Protein AF-A0A836A8U7-F1 (afdb_monomer_lite)

Secondary structure (DSSP, 8-state):
-------------------------TTGGGSGGGS-TTSGGGSS-------SSPPP------SEEEEETTT--EEEESTTEEEEEEEETTEEEEEES---SEEEEEEEEEEETTEEEEEEEEEETTT--EEEEEEEEESSGGGGGGTT-EEEEGGGEEEEE-----------

pLDDT: mean 76.71, std 24.77, range [27.06, 98.25]

Foldseek 3Di:
DDDDDDDDDDDDDDDDDDDDDDDDDPVVVPPVPPDDPPPPVVVPPPPPPPPPDDDDWDDPDDFKFKAFPPPRRTWGGPVQWDDFPDADPVGTKTKGQGTTQKDWADWDWDQDPVGIFTKTFIAGNPRRHTFFIATCDDPDPVCCVRHRITIGHPVGIDMDTDDDDPDPPPDD

Organism: Ovis aries (NCBI:txid9940)

InterPro domains:
  IPR004910 Yippee/Mis18/Cereblon [PF03226] (65-158)
  IPR034751 Yippee domain [PS51792] (64-161)
  IPR039058 Yippee family [PTHR13848] (52-162)

Structure (mmCIF, N/CA/C/O backbone):
data_AF-A0A836A8U7-F1
#
_entry.id   AF-A0A836A8U7-F1
#
loop_
_atom_site.group_PDB
_atom_site.id
_atom_site.type_symbol
_atom_site.label_atom_id
_atom_site.label_alt_id
_atom_site.label_comp_id
_atom_site.label_asym_id
_atom_site.label_entity_id
_atom_site.label_seq_id
_atom_site.pdbx_PDB_ins_code
_atom_site.Cartn_x
_atom_site.Cartn_y
_atom_site.Cartn_z
_atom_site.occupancy
_atom_site.B_iso_or_equiv
_atom_site.auth_seq_id
_atom_site.auth_comp_id
_atom_site.auth_asym_id
_atom_site.auth_atom_id
_atom_site.pdbx_PDB_model_num
ATOM 1 N N . MET A 1 1 ? 56.156 9.928 44.935 1.00 41.66 1 MET A N 1
ATOM 2 C CA . MET A 1 1 ? 55.137 10.997 45.072 1.00 41.66 1 MET A CA 1
ATOM 3 C C . MET A 1 1 ? 53.901 10.357 45.705 1.00 41.66 1 MET A C 1
ATOM 5 O O . MET A 1 1 ? 53.266 9.554 45.048 1.00 41.66 1 MET A O 1
ATOM 9 N N . LYS A 1 2 ? 53.789 10.283 47.039 1.00 29.69 2 LYS A N 1
ATOM 10 C CA . LYS A 1 2 ? 53.086 11.225 47.940 1.00 29.69 2 LYS A CA 1
ATOM 11 C C . LYS A 1 2 ? 51.706 11.696 47.427 1.00 29.69 2 LYS A C 1
ATOM 13 O O . LYS A 1 2 ? 51.689 12.567 46.574 1.00 29.69 2 LYS A O 1
ATOM 18 N N . PHE A 1 3 ? 50.655 11.149 48.074 1.00 27.84 3 PHE A N 1
ATOM 19 C CA . PHE A 1 3 ? 49.410 11.781 48.584 1.00 27.84 3 PHE A CA 1
ATOM 20 C C . PHE A 1 3 ? 48.466 12.492 47.572 1.00 27.84 3 PHE A C 1
ATOM 22 O O . PHE A 1 3 ? 48.940 13.192 46.700 1.00 27.84 3 PHE A O 1
ATOM 29 N N . ASN A 1 4 ? 47.122 12.443 47.620 1.00 32.31 4 ASN A N 1
ATOM 30 C CA . ASN A 1 4 ? 46.156 12.241 48.713 1.00 32.31 4 ASN A CA 1
ATOM 31 C C . ASN A 1 4 ? 44.700 12.099 48.178 1.00 32.31 4 ASN A C 1
ATOM 33 O O . ASN A 1 4 ? 44.353 12.805 47.240 1.00 32.31 4 ASN A O 1
ATOM 37 N N . GLY A 1 5 ? 43.849 11.341 48.898 1.00 31.81 5 GLY A N 1
ATOM 38 C CA . GLY A 1 5 ? 42.397 11.588 49.105 1.00 31.81 5 GLY A CA 1
ATOM 39 C C . GLY A 1 5 ? 41.416 11.202 47.976 1.00 31.81 5 GLY A C 1
ATOM 40 O O . GLY A 1 5 ? 41.699 11.439 46.820 1.00 31.81 5 GLY A O 1
ATOM 41 N N . LEU A 1 6 ? 40.225 10.625 48.193 1.00 36.72 6 LEU A N 1
ATOM 42 C CA . LEU A 1 6 ? 39.363 10.555 49.377 1.00 36.72 6 LEU A CA 1
ATOM 43 C C . LEU A 1 6 ? 38.508 9.261 49.400 1.00 36.72 6 LEU A C 1
ATOM 45 O O . LEU A 1 6 ? 38.292 8.589 48.398 1.00 36.72 6 LEU A O 1
ATOM 49 N N . ARG A 1 7 ? 38.037 8.955 50.610 1.00 34.66 7 ARG A N 1
ATOM 50 C CA . ARG A 1 7 ? 37.272 7.797 51.109 1.00 34.66 7 ARG A CA 1
ATOM 51 C C . ARG A 1 7 ? 35.834 7.717 50.555 1.00 34.66 7 ARG A C 1
ATOM 53 O O . ARG A 1 7 ? 35.236 8.748 50.297 1.00 34.66 7 ARG A O 1
ATOM 60 N N . ARG A 1 8 ? 35.348 6.489 50.296 1.00 32.84 8 ARG A N 1
ATOM 61 C CA . ARG A 1 8 ? 34.247 5.722 50.958 1.00 32.84 8 ARG A CA 1
ATOM 62 C C . ARG A 1 8 ? 32.894 6.424 51.170 1.00 32.84 8 ARG A C 1
ATOM 64 O O . ARG A 1 8 ? 32.855 7.587 51.527 1.00 32.84 8 ARG A O 1
ATOM 71 N N . PHE A 1 9 ? 31.866 5.563 51.137 1.00 32.72 9 PHE A N 1
ATOM 72 C CA . PHE A 1 9 ? 30.513 5.595 51.733 1.00 32.72 9 PHE A CA 1
ATOM 73 C C . PHE A 1 9 ? 29.430 5.525 50.645 1.00 32.72 9 PHE A C 1
ATOM 75 O O . PHE A 1 9 ? 29.209 6.475 49.912 1.00 32.72 9 PHE A O 1
ATOM 82 N N . PHE A 1 10 ? 28.945 4.324 50.304 1.00 27.06 10 PHE A N 1
ATOM 83 C CA . PHE A 1 10 ? 27.778 3.666 50.923 1.00 27.06 10 PHE A CA 1
ATOM 84 C C . PHE A 1 10 ? 26.639 4.647 51.220 1.00 27.06 10 PHE A C 1
ATOM 86 O O . PHE A 1 10 ? 26.696 5.376 52.205 1.00 27.06 10 PHE A O 1
ATOM 93 N N . CYS A 1 11 ? 25.582 4.581 50.407 1.00 29.11 11 CYS A N 1
ATOM 94 C CA . CYS A 1 11 ? 24.241 4.937 50.842 1.00 29.11 11 CYS A CA 1
ATOM 95 C C . CYS A 1 11 ? 23.351 3.700 50.674 1.00 29.11 11 CYS A C 1
ATOM 97 O O . CYS A 1 11 ? 23.156 3.180 49.576 1.00 29.11 11 CYS A O 1
ATOM 99 N N . VAL A 1 12 ? 22.941 3.200 51.830 1.00 35.56 12 VAL A N 1
ATOM 100 C CA . VAL A 1 12 ? 21.991 2.124 52.104 1.00 35.56 12 VAL A CA 1
ATOM 101 C C . VAL A 1 12 ? 20.573 2.661 51.861 1.00 35.56 12 VAL A C 1
ATOM 103 O O . VAL A 1 12 ? 20.363 3.860 52.037 1.00 35.56 12 VAL A O 1
ATOM 106 N N . PRO A 1 13 ? 19.573 1.815 51.573 1.00 33.72 13 PRO A N 1
ATOM 107 C CA . PRO A 1 13 ? 18.213 2.096 52.008 1.00 33.72 13 PRO A CA 1
ATOM 108 C C . PRO A 1 13 ? 17.816 1.142 53.150 1.00 33.72 13 PRO A C 1
ATOM 110 O O . PRO A 1 13 ? 17.474 -0.016 52.924 1.00 33.72 13 PRO A O 1
ATOM 113 N N . GLU A 1 14 ? 17.897 1.640 54.387 1.00 37.44 14 GLU A N 1
ATOM 114 C CA . GLU A 1 14 ? 16.976 1.293 55.484 1.00 37.44 14 GLU A CA 1
ATOM 115 C C . GLU A 1 14 ? 15.767 2.233 55.303 1.00 37.44 14 GLU A C 1
ATOM 117 O O . GLU A 1 14 ? 15.952 3.372 54.883 1.00 37.44 14 GLU A O 1
ATOM 122 N N . THR A 1 15 ? 14.506 1.839 55.460 1.00 35.06 15 THR A N 1
ATOM 123 C CA . THR A 1 15 ? 13.843 1.322 56.669 1.00 35.06 15 THR A CA 1
ATOM 124 C C . THR A 1 15 ? 12.647 0.445 56.250 1.00 35.06 15 THR A C 1
ATOM 126 O O . THR A 1 15 ? 11.913 0.789 55.331 1.00 35.06 15 THR A O 1
ATOM 129 N N . PHE A 1 16 ? 12.504 -0.793 56.726 1.00 30.89 16 PHE A N 1
ATOM 130 C CA . PHE A 1 16 ? 11.787 -1.171 57.955 1.00 30.89 16 PHE A CA 1
ATOM 131 C C . PHE A 1 16 ? 10.391 -0.543 58.099 1.00 30.89 16 PHE A C 1
ATOM 133 O O . PHE A 1 16 ? 10.279 0.613 58.474 1.00 30.89 16 PHE A O 1
ATOM 140 N N . ASP A 1 17 ? 9.353 -1.364 57.916 1.00 28.06 17 ASP A N 1
ATOM 141 C CA . ASP A 1 17 ? 8.318 -1.504 58.939 1.00 28.06 17 ASP A CA 1
ATOM 142 C C . ASP A 1 17 ? 7.798 -2.946 58.979 1.00 28.06 17 ASP A C 1
ATOM 144 O O . ASP A 1 17 ? 7.366 -3.531 57.984 1.00 28.06 17 ASP A O 1
ATOM 148 N N . LYS A 1 18 ? 7.925 -3.544 60.166 1.00 38.25 18 LYS A N 1
ATOM 149 C CA . LYS A 1 18 ? 7.446 -4.877 60.529 1.00 38.25 18 LYS A CA 1
ATOM 150 C C . LYS A 1 18 ? 6.052 -4.737 61.130 1.00 38.25 18 LYS A C 1
ATOM 152 O O . LYS A 1 18 ? 5.931 -4.116 62.178 1.00 38.25 18 LYS A O 1
ATOM 157 N N . VAL A 1 19 ? 5.063 -5.460 60.611 1.00 34.28 19 VAL A N 1
ATOM 158 C CA . VAL A 1 19 ? 3.984 -6.013 61.447 1.00 34.28 19 VAL A CA 1
ATOM 159 C C . VAL A 1 19 ? 3.696 -7.428 60.957 1.00 34.28 19 VAL A C 1
ATOM 161 O O . VAL A 1 19 ? 3.488 -7.667 59.772 1.00 34.28 19 VAL A O 1
ATOM 164 N N . GLY A 1 20 ? 3.829 -8.382 61.874 1.00 36.50 20 GLY A N 1
ATOM 165 C CA . GLY A 1 20 ? 3.952 -9.798 61.569 1.00 36.50 20 GLY A CA 1
ATOM 166 C C . GLY A 1 20 ? 2.689 -10.466 61.046 1.00 36.50 20 GLY A C 1
ATOM 167 O O . GLY A 1 20 ? 1.573 -10.032 61.303 1.00 36.50 20 GLY A O 1
ATOM 168 N N . PHE A 1 21 ? 2.893 -11.620 60.417 1.00 35.03 21 PHE A N 1
ATOM 169 C CA . PHE A 1 21 ? 1.879 -12.657 60.375 1.00 35.03 21 PHE A CA 1
ATOM 170 C C . PHE A 1 21 ? 2.473 -13.978 60.838 1.00 35.03 21 PHE A C 1
ATOM 172 O O . PHE A 1 21 ? 3.547 -14.412 60.426 1.00 35.03 21 PHE A O 1
ATOM 179 N N . ARG A 1 22 ? 1.748 -14.548 61.795 1.00 38.03 22 ARG A N 1
ATOM 180 C CA . ARG A 1 22 ? 1.975 -15.836 62.427 1.00 38.03 22 ARG A CA 1
ATOM 181 C C . ARG A 1 22 ? 1.806 -16.959 61.400 1.00 38.03 22 ARG A C 1
ATOM 183 O O . ARG A 1 22 ? 1.090 -16.811 60.416 1.00 38.03 22 ARG A O 1
ATOM 190 N N . ALA A 1 23 ? 2.479 -18.064 61.701 1.00 46.81 23 ALA A N 1
ATOM 191 C CA . ALA A 1 23 ? 2.437 -19.370 61.058 1.00 46.81 23 ALA A CA 1
ATOM 192 C C . ALA A 1 23 ? 1.167 -19.683 60.243 1.00 46.81 23 ALA A C 1
ATOM 194 O O . ALA A 1 23 ? 0.063 -19.701 60.785 1.00 46.81 23 ALA A O 1
ATOM 195 N N . PHE A 1 24 ? 1.360 -20.056 58.976 1.00 40.69 24 PHE A N 1
ATOM 196 C CA . PHE A 1 24 ? 0.403 -20.853 58.213 1.00 40.69 24 PHE A CA 1
ATOM 197 C C . PHE A 1 24 ? 1.059 -22.177 57.805 1.00 40.69 24 PHE A C 1
ATOM 199 O O . PHE A 1 24 ? 2.242 -22.245 57.484 1.00 40.69 24 PHE A O 1
ATOM 206 N N . SER A 1 25 ? 0.269 -23.240 57.920 1.00 48.19 25 SER A N 1
ATOM 207 C CA . SER A 1 25 ? 0.624 -24.660 57.856 1.00 48.19 25 SER A CA 1
ATOM 208 C C . SER A 1 25 ? 1.450 -25.102 56.629 1.00 48.19 25 SER A C 1
ATOM 210 O O . SER A 1 25 ? 1.264 -24.547 55.544 1.00 48.19 25 SER A O 1
ATOM 212 N N . PRO A 1 26 ? 2.220 -26.208 56.725 1.00 48.19 26 PRO A N 1
ATOM 213 C CA . PRO A 1 26 ? 2.976 -26.795 55.606 1.00 48.19 26 PRO A CA 1
ATOM 214 C C . PRO A 1 26 ? 2.105 -27.390 54.477 1.00 48.19 26 PRO A C 1
ATOM 216 O O . PRO A 1 26 ? 2.632 -27.936 53.512 1.00 48.19 26 PRO A O 1
ATOM 219 N N . MET A 1 27 ? 0.776 -27.274 54.557 1.00 48.88 27 MET A N 1
ATOM 220 C CA . MET A 1 27 ? -0.157 -27.746 53.529 1.00 48.88 27 MET A CA 1
ATOM 221 C C . MET A 1 27 ? -0.376 -26.724 52.397 1.00 48.88 27 MET A C 1
ATOM 223 O O . MET A 1 27 ? -0.823 -27.099 51.317 1.00 48.88 27 MET A O 1
ATOM 227 N N . PHE A 1 28 ? -0.006 -25.453 52.596 1.00 43.16 28 PHE A N 1
ATOM 228 C CA . PHE A 1 28 ? -0.186 -24.396 51.589 1.00 43.16 28 PHE A CA 1
ATOM 229 C C . PHE A 1 28 ? 0.996 -24.267 50.609 1.00 43.16 28 PHE A C 1
ATOM 231 O O . PHE A 1 28 ? 0.871 -23.648 49.557 1.00 43.16 28 PHE A O 1
ATOM 238 N N . GLN A 1 29 ? 2.128 -24.923 50.896 1.00 44.41 29 GLN A N 1
ATOM 239 C CA . GLN A 1 29 ? 3.316 -24.905 50.033 1.00 44.41 29 GLN A CA 1
ATOM 240 C C . GLN A 1 29 ? 3.197 -25.834 48.809 1.00 44.41 29 GLN A C 1
ATOM 242 O O . GLN A 1 29 ? 4.048 -25.794 47.931 1.00 44.41 29 GLN A O 1
ATOM 247 N N . ARG A 1 30 ? 2.152 -26.672 48.728 1.00 46.00 30 ARG A N 1
ATOM 248 C CA . ARG A 1 30 ? 1.951 -27.633 47.625 1.00 46.00 30 ARG A CA 1
ATOM 249 C C . ARG A 1 30 ? 0.929 -27.208 46.571 1.00 46.00 30 ARG A C 1
ATOM 251 O O . ARG A 1 30 ? 0.725 -27.943 45.613 1.00 46.00 30 ARG A O 1
ATOM 258 N N . PHE A 1 31 ? 0.310 -26.036 46.715 1.00 39.94 31 PHE A N 1
ATOM 259 C CA . PHE A 1 31 ? -0.650 -25.528 45.725 1.00 39.94 31 PHE A CA 1
ATOM 260 C C . PHE A 1 31 ? -0.086 -24.402 44.840 1.00 39.94 31 PHE A C 1
ATOM 262 O O . PHE A 1 31 ? -0.712 -24.017 43.857 1.00 39.94 31 PHE A O 1
ATOM 269 N N . CYS A 1 32 ? 1.122 -23.910 45.138 1.00 41.31 32 CYS A N 1
ATOM 270 C CA . CYS A 1 32 ? 1.792 -22.871 44.349 1.00 41.31 32 CYS A CA 1
ATOM 271 C C . CYS A 1 32 ? 2.607 -23.398 43.151 1.00 41.31 32 CYS A C 1
ATOM 273 O O . CYS A 1 32 ? 3.089 -22.589 42.365 1.00 41.31 32 CYS A O 1
ATOM 275 N N . ASP A 1 33 ? 2.694 -24.716 42.943 1.00 47.94 33 ASP A N 1
ATOM 276 C CA . ASP A 1 33 ? 3.449 -25.319 41.827 1.00 47.94 33 ASP A CA 1
ATOM 277 C C . ASP A 1 33 ? 2.598 -25.609 40.573 1.00 47.94 33 ASP A C 1
ATOM 279 O O . ASP A 1 33 ? 3.007 -26.371 39.698 1.00 47.94 33 ASP A O 1
ATOM 283 N N . LEU A 1 34 ? 1.408 -25.008 40.445 1.00 52.28 34 LEU A N 1
ATOM 284 C CA . LEU A 1 34 ? 0.499 -25.277 39.318 1.00 52.28 34 LEU A CA 1
ATOM 285 C C . LEU A 1 34 ? -0.040 -24.047 38.584 1.00 52.28 34 LEU A C 1
ATOM 287 O O . LEU A 1 34 ? -0.910 -24.191 37.730 1.00 52.28 34 LEU A O 1
ATOM 291 N N . LEU A 1 35 ? 0.502 -22.851 38.822 1.00 52.38 35 LEU A N 1
ATOM 292 C CA . LEU A 1 35 ? 0.219 -21.687 37.978 1.00 52.38 35 LEU A CA 1
ATOM 293 C C . LEU A 1 35 ? 1.520 -20.968 37.620 1.00 52.38 35 LEU A C 1
ATOM 295 O O . LEU A 1 35 ? 2.037 -20.122 38.342 1.00 52.38 35 LEU A O 1
ATOM 299 N N . ASN A 1 36 ? 2.040 -21.353 36.458 1.00 51.16 36 ASN A N 1
ATOM 300 C CA .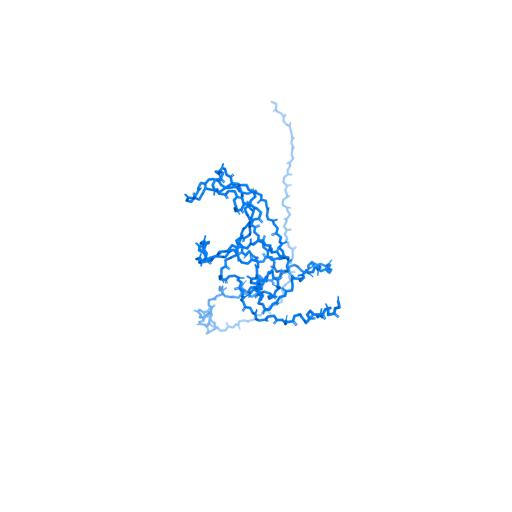 ASN A 1 36 ? 3.191 -20.774 35.784 1.00 51.16 36 ASN A CA 1
ATOM 301 C C . ASN A 1 36 ? 3.017 -19.245 35.640 1.00 51.16 36 ASN A C 1
ATOM 303 O O . ASN A 1 36 ? 2.264 -18.760 34.795 1.00 51.16 36 ASN A O 1
ATOM 307 N N . GLN A 1 37 ? 3.737 -18.488 36.468 1.00 54.12 37 GLN A N 1
ATOM 308 C CA . GLN A 1 37 ? 3.782 -17.019 36.569 1.00 54.12 37 GLN A CA 1
ATOM 309 C C . GLN A 1 37 ? 4.310 -16.285 35.312 1.00 54.12 37 GLN A C 1
ATOM 311 O O . GLN A 1 37 ? 4.754 -15.143 35.396 1.00 54.12 37 GLN A O 1
ATOM 316 N N . LYS A 1 38 ? 4.265 -16.893 34.120 1.00 50.72 38 LYS A N 1
ATOM 317 C CA . LYS A 1 38 ? 4.759 -16.282 32.871 1.00 50.72 38 LYS A CA 1
ATOM 318 C C . LYS A 1 38 ? 3.681 -15.681 31.971 1.00 50.72 38 LYS A C 1
ATOM 320 O O . LYS A 1 38 ? 4.026 -15.049 30.978 1.00 50.72 38 LYS A O 1
ATOM 325 N N . THR A 1 39 ? 2.401 -15.804 32.312 1.00 54.50 39 THR A N 1
ATOM 326 C CA . THR A 1 39 ? 1.320 -15.286 31.447 1.00 54.50 39 THR A CA 1
ATOM 327 C C . THR A 1 39 ? 0.722 -13.968 31.936 1.00 54.50 39 THR A C 1
ATOM 329 O O . THR A 1 39 ? 0.059 -13.279 31.167 1.00 54.50 39 THR A O 1
ATOM 332 N N . PHE A 1 40 ? 0.997 -13.552 33.175 1.00 40.81 40 PHE A N 1
ATOM 333 C CA . PHE A 1 40 ? 0.422 -12.316 33.718 1.00 40.81 40 PHE A CA 1
ATOM 334 C C . PHE A 1 40 ? 1.163 -11.039 33.283 1.00 40.81 40 PHE A C 1
ATOM 336 O O . PHE A 1 40 ? 0.571 -9.963 33.275 1.00 40.81 40 PHE A O 1
ATOM 343 N N . LEU A 1 41 ? 2.418 -11.143 32.823 1.00 45.50 41 LEU A N 1
ATOM 344 C CA . LEU A 1 41 ? 3.156 -9.990 32.284 1.00 45.50 41 LEU A CA 1
ATOM 345 C C . LEU A 1 41 ? 2.759 -9.598 30.849 1.00 45.50 41 LEU A C 1
ATOM 347 O O . LEU A 1 41 ? 3.116 -8.511 30.404 1.00 45.50 41 LEU A O 1
ATOM 351 N N . ASN A 1 42 ? 1.985 -10.424 30.137 1.00 43.88 42 ASN A N 1
ATOM 352 C CA . ASN A 1 42 ? 1.489 -10.079 28.798 1.00 43.88 42 ASN A CA 1
ATOM 353 C C . ASN A 1 42 ? 0.209 -9.225 28.818 1.00 43.88 42 ASN A C 1
ATOM 355 O O . ASN A 1 42 ? -0.212 -8.741 27.772 1.00 43.88 42 ASN A O 1
ATOM 359 N N . ILE A 1 43 ? -0.398 -9.009 29.990 1.00 47.88 43 ILE A N 1
ATOM 360 C CA . ILE A 1 43 ? -1.631 -8.216 30.129 1.00 47.88 43 ILE A CA 1
ATOM 361 C C . ILE A 1 43 ? -1.321 -6.714 30.311 1.00 47.88 43 ILE A C 1
ATOM 363 O O . ILE A 1 43 ? -2.174 -5.874 30.043 1.00 47.88 43 ILE A O 1
ATOM 367 N N . VAL A 1 44 ? -0.089 -6.345 30.688 1.00 47.06 44 VAL A N 1
ATOM 368 C CA . VAL A 1 44 ? 0.261 -4.958 31.072 1.00 47.06 44 VAL A CA 1
ATOM 369 C C . VAL A 1 44 ? 1.003 -4.174 29.969 1.00 47.06 44 VAL A C 1
ATOM 371 O O . VAL A 1 44 ? 1.042 -2.948 30.006 1.00 47.06 44 VAL A O 1
ATOM 374 N N . PHE A 1 45 ? 1.535 -4.825 28.927 1.00 40.22 45 PHE A N 1
ATOM 375 C CA . PHE A 1 45 ? 2.409 -4.178 27.929 1.00 40.22 45 PHE A CA 1
ATOM 376 C C . PHE A 1 45 ? 1.738 -3.870 26.575 1.00 40.22 45 PHE A C 1
ATOM 378 O O . PHE A 1 45 ? 2.273 -4.150 25.506 1.00 40.22 45 PHE A O 1
ATOM 385 N N . ARG A 1 46 ? 0.558 -3.242 26.595 1.00 50.53 46 ARG A N 1
ATOM 386 C CA . ARG A 1 46 ? 0.044 -2.456 25.452 1.00 50.53 46 ARG A CA 1
ATOM 387 C C . ARG A 1 46 ? -0.595 -1.154 25.934 1.00 50.53 46 ARG A C 1
ATOM 389 O O . ARG A 1 46 ? -1.683 -0.778 25.511 1.00 50.53 46 ARG A O 1
ATOM 396 N N . ALA A 1 47 ? 0.102 -0.429 26.803 1.00 45.84 47 ALA A N 1
ATOM 397 C CA . ALA A 1 47 ? -0.167 0.992 26.984 1.00 45.84 47 ALA A CA 1
ATOM 398 C C . ALA A 1 47 ? 0.310 1.724 25.719 1.00 45.84 47 ALA A C 1
ATOM 400 O O . ALA A 1 47 ? 1.435 2.213 25.638 1.00 45.84 47 ALA A O 1
ATOM 401 N N . SER A 1 48 ? -0.532 1.718 24.684 1.00 57.16 48 SER A N 1
ATOM 402 C CA . SER A 1 48 ? -0.367 2.585 23.524 1.00 57.16 48 SER A CA 1
ATOM 403 C C . SER A 1 48 ? -0.363 4.014 24.052 1.00 57.16 48 SER A C 1
ATOM 405 O O . SER A 1 48 ? -1.380 4.475 24.567 1.00 57.16 48 SER A O 1
ATOM 407 N N . ALA A 1 49 ? 0.791 4.680 23.995 1.00 55.62 49 ALA A N 1
ATOM 408 C CA . ALA A 1 49 ? 0.929 6.073 24.384 1.00 55.62 49 ALA A CA 1
ATOM 409 C C . ALA A 1 49 ? -0.150 6.888 23.659 1.00 55.62 49 ALA A C 1
ATOM 411 O O . ALA A 1 49 ? -0.116 7.030 22.434 1.00 55.62 49 ALA A O 1
ATOM 412 N N . ILE A 1 50 ? -1.144 7.364 24.410 1.00 56.50 50 ILE A N 1
ATOM 413 C CA . ILE A 1 50 ? -2.206 8.214 23.885 1.00 56.50 50 ILE A CA 1
ATOM 414 C C . ILE A 1 50 ? -1.520 9.524 23.502 1.00 56.50 50 ILE A C 1
ATOM 416 O O . ILE A 1 50 ? -1.189 10.338 24.362 1.00 56.50 50 ILE A O 1
ATOM 420 N N . LYS A 1 51 ? -1.227 9.707 22.208 1.00 58.19 51 LYS A N 1
ATOM 421 C CA . LYS A 1 51 ? -0.767 10.996 21.689 1.00 58.19 51 LYS A CA 1
ATOM 422 C C . LYS A 1 51 ? -1.888 11.998 21.961 1.00 58.19 51 LYS A C 1
ATOM 424 O O . LYS A 1 51 ? -2.950 11.914 21.354 1.00 58.19 51 LYS A O 1
ATOM 429 N N . MET A 1 52 ? -1.659 12.916 22.895 1.00 56.84 52 MET A N 1
ATOM 430 C CA . MET A 1 52 ? -2.584 14.002 23.219 1.00 56.84 52 MET A CA 1
ATOM 431 C C . MET A 1 52 ? -2.627 14.992 22.044 1.00 56.84 52 MET A C 1
ATOM 433 O O . MET A 1 52 ? -1.872 15.958 21.999 1.00 56.84 52 MET A O 1
ATOM 437 N N . GLY A 1 53 ? -3.475 14.699 21.055 1.00 68.44 53 GLY A N 1
ATOM 438 C CA . GLY A 1 53 ? -3.700 15.501 19.852 1.00 68.44 53 GLY A CA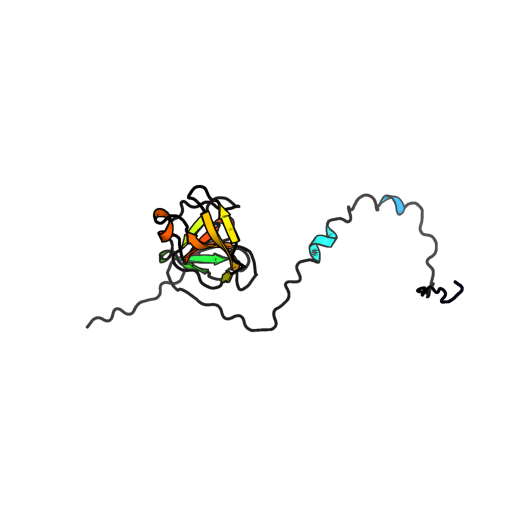 1
ATOM 439 C C . GLY A 1 53 ? -4.729 14.840 18.929 1.00 68.44 53 GLY A C 1
ATOM 440 O O . GLY A 1 53 ? -4.844 13.616 18.893 1.00 68.44 53 GLY A O 1
ATOM 441 N N . ARG A 1 54 ? -5.507 15.634 18.184 1.00 76.94 54 ARG A N 1
ATOM 442 C CA . ARG A 1 54 ? -6.447 15.095 17.186 1.00 76.94 54 ARG A CA 1
ATOM 443 C C . ARG A 1 54 ? -5.659 14.615 15.964 1.00 76.94 54 ARG A C 1
ATOM 445 O O . ARG A 1 54 ? -4.920 15.392 15.364 1.00 76.94 54 ARG A O 1
ATOM 452 N N . ILE A 1 55 ? -5.809 13.343 15.601 1.00 81.81 55 ILE A N 1
ATOM 453 C CA . ILE A 1 55 ? -5.219 12.786 14.379 1.00 81.81 55 ILE A CA 1
ATOM 454 C C . ILE A 1 55 ? -6.167 13.095 13.220 1.00 81.81 55 ILE A C 1
ATOM 456 O O . ILE A 1 55 ? -7.303 12.634 13.212 1.00 81.81 55 ILE A O 1
ATOM 460 N N . PHE A 1 56 ? -5.694 13.857 12.235 1.00 86.62 56 PHE A N 1
ATOM 461 C CA . PHE A 1 56 ? -6.412 14.052 10.976 1.00 86.62 56 PHE A CA 1
ATOM 462 C C . PHE A 1 56 ? -6.179 12.844 10.064 1.00 86.62 56 PHE A C 1
ATOM 464 O O . PHE A 1 56 ? -5.021 12.497 9.785 1.00 86.62 56 PHE A O 1
ATOM 471 N N . LEU A 1 57 ? -7.271 12.200 9.653 1.00 89.25 57 LEU A N 1
ATOM 472 C CA . LEU A 1 57 ? -7.287 11.065 8.736 1.00 89.25 57 LEU A CA 1
ATOM 473 C C . LEU A 1 57 ? -7.973 11.479 7.433 1.00 89.25 57 LEU A C 1
ATOM 475 O O . LEU A 1 57 ? -9.046 12.077 7.469 1.00 89.25 57 LEU A O 1
ATOM 479 N N . ASP A 1 58 ? -7.352 11.139 6.310 1.00 89.38 58 ASP A N 1
ATOM 480 C CA . ASP A 1 58 ? -7.881 11.404 4.974 1.00 89.38 58 ASP A CA 1
ATOM 481 C C . ASP A 1 58 ? -8.739 10.230 4.493 1.00 89.38 58 ASP A C 1
ATOM 483 O O . ASP A 1 58 ? -8.471 9.069 4.818 1.00 89.38 58 ASP A O 1
ATOM 487 N N . HIS A 1 59 ? -9.736 10.515 3.658 1.00 87.44 59 HIS A N 1
ATOM 488 C CA . HIS A 1 59 ? -10.548 9.500 2.992 1.00 87.44 59 HIS A CA 1
ATOM 489 C C . HIS A 1 59 ? -10.417 9.632 1.476 1.00 87.44 59 HIS A C 1
ATOM 491 O O . HIS A 1 59 ? -10.591 10.711 0.924 1.00 87.44 59 HIS A O 1
ATOM 497 N N . ILE A 1 60 ? -10.093 8.520 0.808 1.00 86.75 60 ILE A N 1
ATOM 498 C CA . ILE A 1 60 ? -9.855 8.482 -0.644 1.00 86.75 60 ILE A CA 1
ATOM 499 C C . ILE A 1 60 ? -11.139 8.253 -1.463 1.00 86.75 60 ILE A C 1
ATOM 501 O O . ILE A 1 60 ? -11.103 8.354 -2.684 1.00 86.75 60 ILE A O 1
ATOM 505 N N . GLY A 1 61 ? -12.252 7.932 -0.795 1.00 85.06 61 GLY A N 1
ATOM 506 C CA . GLY A 1 61 ? -13.517 7.572 -1.438 1.00 85.06 61 GLY A CA 1
ATOM 507 C C . GLY A 1 61 ? -13.472 6.242 -2.207 1.00 85.06 61 GLY A C 1
ATOM 508 O O . GLY A 1 61 ? -12.434 5.580 -2.320 1.00 85.06 61 GLY A O 1
ATOM 509 N N . GLY A 1 62 ? -14.626 5.839 -2.740 1.00 85.44 62 GLY A N 1
ATOM 510 C CA . GLY A 1 62 ? -14.772 4.673 -3.616 1.00 85.44 62 GLY A CA 1
ATOM 511 C C . GLY A 1 62 ? -15.560 3.501 -3.023 1.00 85.44 62 GLY A C 1
ATOM 512 O O . GLY A 1 62 ? -15.782 3.396 -1.820 1.00 85.44 62 GLY A O 1
ATOM 513 N N . THR A 1 63 ? -15.952 2.587 -3.910 1.00 83.31 63 THR A N 1
ATOM 514 C CA . THR A 1 63 ? -16.888 1.480 -3.631 1.00 83.31 63 THR A CA 1
ATOM 515 C C . THR A 1 63 ? -16.255 0.270 -2.953 1.00 83.31 63 THR A C 1
ATOM 517 O O . THR A 1 63 ? -16.954 -0.563 -2.386 1.00 83.31 63 THR A O 1
ATOM 520 N N . ARG A 1 64 ? -14.928 0.136 -3.004 1.00 91.69 64 ARG A N 1
ATOM 521 C CA . ARG A 1 64 ? -14.181 -0.937 -2.334 1.00 91.69 64 ARG A CA 1
ATOM 522 C C . ARG A 1 64 ? -12.927 -0.365 -1.713 1.00 91.69 64 ARG A C 1
ATOM 524 O O . ARG A 1 64 ? -12.089 0.192 -2.424 1.00 91.69 64 ARG A O 1
ATOM 531 N N . LEU A 1 65 ? -12.815 -0.508 -0.401 1.00 94.62 65 LEU A N 1
ATOM 532 C CA . LEU A 1 65 ? -11.788 0.116 0.418 1.00 94.62 65 LEU A CA 1
ATOM 533 C C . LEU A 1 65 ? -10.873 -0.936 1.035 1.00 94.62 65 LEU A C 1
ATOM 535 O O . LEU A 1 65 ? -11.292 -2.043 1.362 1.00 94.62 65 LEU A O 1
ATOM 539 N N . PHE A 1 66 ? -9.617 -0.552 1.223 1.00 96.38 66 PHE A N 1
ATOM 540 C CA . PHE A 1 66 ? -8.648 -1.283 2.020 1.00 96.38 66 PHE A CA 1
ATOM 541 C C . PHE A 1 66 ? -8.411 -0.533 3.326 1.00 96.38 66 PHE A C 1
ATOM 543 O O . PHE A 1 66 ? -8.059 0.651 3.316 1.00 96.38 66 PHE A O 1
ATOM 550 N N . SER A 1 67 ? -8.576 -1.226 4.447 1.00 96.50 67 SER A N 1
ATOM 551 C CA . SER A 1 67 ? -8.396 -0.692 5.794 1.00 96.50 67 SER A CA 1
ATOM 552 C C . SER A 1 67 ? -7.311 -1.443 6.565 1.00 96.50 67 SER A C 1
ATOM 554 O O . SER A 1 67 ? -6.948 -2.575 6.241 1.00 96.50 67 SER A O 1
ATOM 556 N N . CYS A 1 68 ? -6.749 -0.805 7.589 1.00 97.12 68 CYS A N 1
ATOM 557 C CA . CYS A 1 68 ? -5.789 -1.437 8.490 1.00 97.12 68 CYS A CA 1
ATOM 558 C C . CYS A 1 68 ? -6.466 -2.550 9.301 1.00 97.12 68 CYS A C 1
ATOM 560 O O . CYS A 1 68 ? -7.433 -2.289 10.007 1.00 97.12 68 CYS A O 1
ATOM 562 N N . ALA A 1 69 ? -5.912 -3.764 9.308 1.00 96.31 69 ALA A N 1
ATOM 563 C CA . ALA A 1 69 ? -6.522 -4.893 10.019 1.00 96.31 69 ALA A CA 1
ATOM 564 C C . ALA A 1 69 ? -6.556 -4.749 11.557 1.00 96.31 69 ALA A C 1
ATOM 566 O O . ALA A 1 69 ? -7.281 -5.490 12.218 1.00 96.31 69 ALA A O 1
ATOM 567 N N . ASN A 1 70 ? -5.764 -3.834 12.132 1.00 95.50 70 ASN A N 1
ATOM 568 C CA . ASN A 1 70 ? -5.650 -3.645 13.583 1.00 95.50 70 ASN A CA 1
ATOM 569 C C . ASN A 1 70 ? -6.546 -2.524 14.140 1.00 95.50 70 ASN A C 1
ATOM 571 O O . ASN A 1 70 ? -6.905 -2.573 15.311 1.00 95.50 70 ASN A O 1
ATOM 575 N N . CYS A 1 71 ? -6.867 -1.498 13.348 1.00 94.31 71 CYS A N 1
ATOM 576 C CA . CYS A 1 71 ? -7.657 -0.346 13.813 1.00 94.31 71 CYS A CA 1
ATOM 577 C C . CYS A 1 71 ? -8.695 0.152 12.801 1.00 94.31 71 CYS A C 1
ATOM 579 O O . CYS A 1 71 ? -9.218 1.250 12.970 1.00 94.31 71 CYS A O 1
ATOM 581 N N . ASP A 1 72 ? -8.905 -0.598 11.717 1.00 94.06 72 ASP A N 1
ATOM 582 C CA . ASP A 1 72 ? -9.891 -0.363 10.655 1.00 94.06 72 ASP A CA 1
ATOM 583 C C . ASP A 1 72 ? -9.814 1.026 9.984 1.00 94.06 72 ASP A C 1
ATOM 585 O O . ASP A 1 72 ? -10.712 1.448 9.262 1.00 94.06 72 ASP A O 1
ATOM 589 N N . THR A 1 73 ? -8.693 1.738 10.148 1.00 94.62 73 THR A N 1
ATOM 590 C CA . THR A 1 73 ? -8.430 3.007 9.459 1.00 94.62 73 THR A CA 1
ATOM 591 C C . THR A 1 73 ? -8.336 2.772 7.956 1.00 94.62 73 THR A C 1
ATOM 593 O O . THR A 1 73 ? -7.549 1.931 7.524 1.00 94.62 73 THR A O 1
ATOM 596 N N . ILE A 1 74 ? -9.104 3.526 7.166 1.00 94.94 74 ILE A N 1
ATOM 597 C CA . ILE A 1 74 ? -9.082 3.453 5.700 1.00 94.94 74 ILE A CA 1
ATOM 598 C C . ILE A 1 74 ? -7.721 3.917 5.174 1.00 94.94 74 ILE A C 1
ATOM 600 O O . ILE A 1 74 ? -7.201 4.946 5.600 1.00 94.94 74 ILE A O 1
ATOM 604 N N . LEU A 1 75 ? -7.144 3.151 4.252 1.00 96.31 75 LEU A N 1
ATOM 605 C CA . LEU A 1 75 ? -5.815 3.387 3.689 1.00 96.31 75 LEU A CA 1
ATOM 606 C C . LEU A 1 75 ? -5.883 3.701 2.198 1.00 96.31 75 LEU A C 1
ATOM 608 O O . LEU A 1 75 ? -5.211 4.606 1.721 1.00 96.31 75 LEU A O 1
ATOM 612 N N . THR A 1 76 ? -6.660 2.940 1.435 1.00 96.56 76 THR A N 1
ATOM 613 C CA . THR A 1 76 ? -6.763 3.116 -0.018 1.00 96.56 76 THR A CA 1
ATOM 614 C C . THR A 1 76 ? -8.043 2.463 -0.538 1.00 96.56 76 THR A C 1
ATOM 616 O O . THR A 1 76 ? -8.840 1.949 0.248 1.00 96.56 76 THR A O 1
ATOM 619 N N . ASN A 1 77 ? -8.260 2.489 -1.847 1.00 95.06 77 ASN A N 1
ATOM 620 C CA . ASN A 1 77 ? -9.391 1.868 -2.517 1.00 95.06 77 ASN A CA 1
ATOM 621 C C . ASN A 1 77 ? -8.925 0.891 -3.610 1.00 95.06 77 ASN A C 1
ATOM 623 O O . ASN A 1 77 ? -7.736 0.738 -3.899 1.00 95.06 77 ASN A O 1
ATOM 627 N N . ARG A 1 78 ? -9.880 0.179 -4.210 1.00 94.06 78 ARG A N 1
ATOM 628 C CA . ARG A 1 78 ? -9.601 -0.819 -5.247 1.00 94.06 78 ARG A CA 1
ATOM 629 C C . ARG A 1 78 ? -9.130 -0.216 -6.568 1.00 94.06 78 ARG A C 1
ATOM 631 O O . ARG A 1 78 ? -8.393 -0.895 -7.274 1.00 94.06 78 ARG A O 1
ATOM 638 N N . SER A 1 79 ? -9.512 1.019 -6.899 1.00 93.75 79 SER A N 1
ATOM 639 C CA . 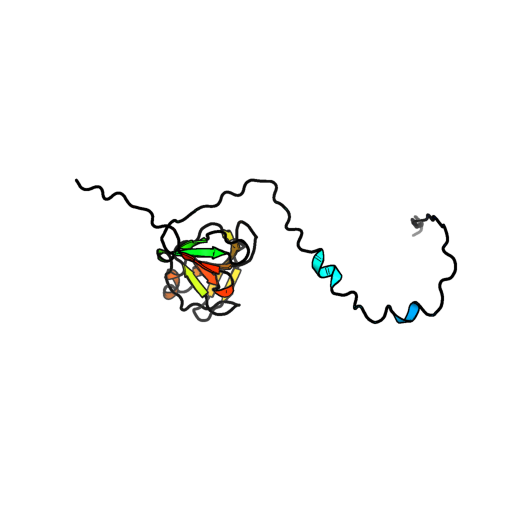SER A 1 79 ? -9.071 1.679 -8.138 1.00 93.75 79 SER A CA 1
ATOM 640 C C . SER A 1 79 ? -7.578 2.001 -8.136 1.00 93.75 79 SER A C 1
ATOM 642 O O . SER A 1 79 ? -6.955 2.025 -9.190 1.00 93.75 79 SER A O 1
ATOM 644 N N . GLU A 1 80 ? -6.988 2.198 -6.958 1.00 96.06 80 GLU A N 1
ATOM 645 C CA . GLU A 1 80 ? -5.555 2.460 -6.803 1.00 96.06 80 GLU A CA 1
ATOM 646 C C . GLU A 1 80 ? -4.700 1.180 -6.854 1.00 96.06 80 GLU A C 1
ATOM 648 O O . GLU A 1 80 ? -3.471 1.257 -6.806 1.00 96.06 80 GLU A O 1
ATOM 653 N N . LEU A 1 81 ? -5.311 -0.008 -6.935 1.00 96.56 81 LEU A N 1
ATOM 654 C CA . LEU A 1 81 ? -4.596 -1.283 -6.991 1.00 96.56 81 LEU A CA 1
ATOM 655 C C . LEU A 1 81 ? -3.951 -1.490 -8.369 1.00 96.56 81 LEU A C 1
ATOM 657 O O . LEU A 1 81 ? -4.640 -1.670 -9.369 1.00 96.56 81 LEU A O 1
ATOM 661 N N . ILE A 1 82 ? -2.621 -1.573 -8.402 1.00 96.69 82 ILE A N 1
ATOM 662 C CA . ILE A 1 82 ? -1.846 -1.821 -9.624 1.00 96.69 82 ILE A CA 1
ATOM 663 C C . ILE A 1 82 ? -1.659 -3.324 -9.857 1.00 96.69 82 ILE A C 1
ATOM 665 O O . ILE A 1 82 ? -1.852 -3.824 -10.962 1.00 96.69 82 ILE A O 1
ATOM 669 N N . SER A 1 83 ? -1.222 -4.067 -8.835 1.00 96.06 83 SER A N 1
ATOM 670 C CA . SER A 1 83 ? -0.889 -5.489 -8.996 1.00 96.06 83 SER A CA 1
ATOM 671 C C . SER A 1 83 ? -0.942 -6.260 -7.684 1.00 96.06 83 SER A C 1
ATOM 673 O O . SER A 1 83 ? -0.546 -5.768 -6.631 1.00 96.06 83 SER A O 1
ATOM 675 N N . THR A 1 84 ? -1.374 -7.518 -7.764 1.00 96.06 84 THR A N 1
ATOM 676 C CA . THR A 1 84 ? -1.467 -8.451 -6.630 1.00 96.06 84 THR A CA 1
ATOM 677 C C . THR A 1 84 ? -0.381 -9.524 -6.631 1.00 96.06 84 T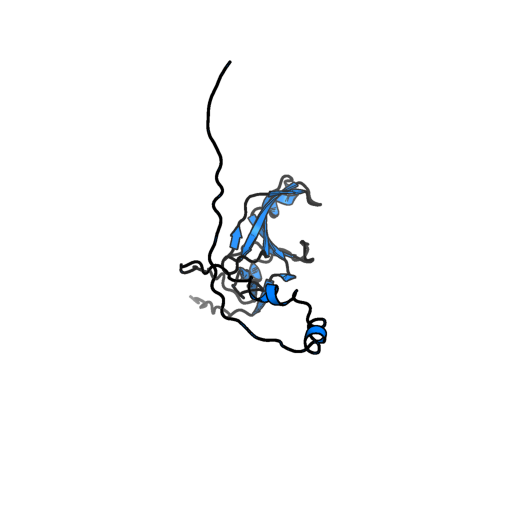HR A C 1
ATOM 679 O O . THR A 1 84 ? -0.463 -10.491 -5.874 1.00 96.06 84 THR A O 1
ATOM 682 N N . ARG A 1 85 ? 0.599 -9.414 -7.535 1.00 94.12 85 ARG A N 1
ATOM 683 C CA . ARG A 1 85 ? 1.642 -10.433 -7.750 1.00 94.12 85 ARG A CA 1
ATOM 684 C C . ARG A 1 85 ? 2.887 -10.216 -6.887 1.00 94.12 85 ARG A C 1
ATOM 686 O O . ARG A 1 85 ? 3.908 -10.850 -7.124 1.00 94.12 85 ARG A O 1
ATOM 693 N N . PHE A 1 86 ? 2.815 -9.313 -5.917 1.00 95.12 86 PHE A N 1
ATOM 694 C CA . PHE A 1 86 ? 3.931 -8.999 -5.039 1.00 95.12 86 PHE A CA 1
ATOM 695 C C . PHE A 1 86 ? 3.932 -9.899 -3.804 1.00 95.12 86 PHE A C 1
ATOM 697 O O . PHE A 1 86 ? 2.905 -10.455 -3.404 1.00 95.12 86 PHE A O 1
ATOM 704 N N . THR A 1 87 ? 5.105 -10.036 -3.195 1.00 94.94 87 THR A N 1
ATOM 705 C CA . THR A 1 87 ? 5.315 -10.827 -1.981 1.00 94.94 87 THR A CA 1
ATOM 706 C C . THR A 1 87 ? 6.071 -10.008 -0.943 1.00 94.94 87 THR A C 1
ATOM 708 O O . THR A 1 87 ? 7.053 -9.348 -1.278 1.00 94.94 87 THR A O 1
ATOM 711 N N . GLY A 1 88 ? 5.611 -10.059 0.303 1.00 91.88 88 GLY A N 1
ATOM 712 C CA . GLY A 1 88 ? 6.258 -9.478 1.477 1.00 91.88 88 GLY A CA 1
ATOM 713 C C . GLY A 1 88 ? 6.590 -10.522 2.530 1.00 91.88 88 GLY A C 1
ATOM 714 O O . GLY A 1 88 ? 6.610 -11.719 2.242 1.00 91.88 88 GLY A O 1
ATOM 715 N N . ALA A 1 89 ? 6.852 -10.066 3.754 1.00 91.25 89 ALA A N 1
ATOM 716 C CA . ALA A 1 89 ? 7.298 -10.945 4.832 1.00 91.25 89 ALA A CA 1
ATOM 717 C C . ALA A 1 89 ? 6.206 -11.940 5.262 1.00 91.25 89 ALA A C 1
ATOM 719 O O . ALA A 1 89 ? 6.503 -13.091 5.571 1.00 91.25 89 ALA A O 1
ATOM 720 N N . THR A 1 90 ? 4.936 -11.525 5.232 1.00 92.06 90 THR A N 1
ATOM 721 C CA . THR A 1 90 ? 3.775 -12.357 5.601 1.00 92.06 90 THR A CA 1
ATOM 722 C C . THR A 1 90 ? 3.122 -13.074 4.410 1.00 92.06 90 THR A C 1
ATOM 724 O O . THR A 1 90 ? 2.040 -13.651 4.539 1.00 92.06 90 THR A O 1
ATOM 727 N N . GLY A 1 91 ? 3.762 -13.071 3.234 1.00 94.69 91 GLY A N 1
ATOM 728 C CA . GLY A 1 91 ? 3.275 -13.757 2.034 1.00 94.69 91 GLY A CA 1
ATOM 729 C C . GLY A 1 91 ? 2.813 -12.794 0.943 1.00 94.69 91 GLY A C 1
ATOM 730 O O . GLY A 1 91 ? 3.591 -11.967 0.484 1.00 94.69 91 GLY A O 1
ATOM 731 N N . ARG A 1 92 ? 1.571 -12.924 0.455 1.00 96.12 92 ARG A N 1
ATOM 732 C CA . ARG A 1 92 ? 1.070 -12.095 -0.662 1.00 96.12 92 ARG A CA 1
ATOM 733 C C . ARG A 1 92 ? 0.946 -10.624 -0.264 1.00 96.12 92 ARG A C 1
ATOM 735 O O . ARG A 1 92 ? 0.459 -10.313 0.822 1.00 96.12 92 ARG A O 1
ATOM 742 N N . ALA A 1 93 ? 1.290 -9.740 -1.189 1.00 97.38 93 ALA A N 1
ATOM 743 C CA . ALA A 1 93 ? 1.204 -8.301 -1.019 1.00 97.38 93 ALA A CA 1
ATOM 744 C C . ALA A 1 93 ? 0.626 -7.619 -2.268 1.00 97.38 93 ALA A C 1
ATOM 746 O O . ALA A 1 93 ? 0.625 -8.169 -3.375 1.00 97.38 93 ALA A O 1
ATOM 747 N N . PHE A 1 94 ? 0.112 -6.414 -2.066 1.00 97.88 94 PHE A N 1
ATOM 748 C CA . PHE A 1 94 ? -0.555 -5.608 -3.077 1.00 97.88 94 PHE A CA 1
ATOM 749 C C . PHE A 1 94 ? 0.249 -4.342 -3.347 1.00 97.88 94 PHE A C 1
ATOM 751 O O . PHE A 1 94 ? 0.666 -3.675 -2.404 1.00 97.88 94 PHE A O 1
ATOM 758 N N . LEU A 1 95 ? 0.443 -4.017 -4.623 1.00 97.75 95 LEU A N 1
ATOM 759 C CA . LEU A 1 95 ? 1.048 -2.769 -5.071 1.00 97.75 95 LEU A CA 1
ATOM 760 C C . LEU A 1 95 ? -0.049 -1.754 -5.378 1.00 97.75 95 LEU A C 1
ATOM 762 O O . LEU A 1 95 ? -0.890 -2.009 -6.241 1.00 97.75 95 LEU A O 1
ATOM 766 N N . PHE A 1 96 ? 0.007 -0.605 -4.717 1.00 98.00 96 PHE A N 1
ATOM 767 C CA . PHE A 1 96 ? -0.926 0.501 -4.886 1.00 98.00 96 PHE A CA 1
ATOM 768 C C . PHE A 1 96 ? -0.241 1.745 -5.453 1.00 98.00 96 PHE A C 1
ATOM 770 O O . PHE A 1 96 ? 0.933 2.015 -5.181 1.00 98.00 96 PHE A O 1
ATOM 777 N N . ASN A 1 97 ? -1.006 2.511 -6.228 1.00 97.19 97 ASN A N 1
ATOM 778 C CA . ASN A 1 97 ? -0.614 3.802 -6.781 1.00 97.19 97 ASN A CA 1
ATOM 779 C C . ASN A 1 97 ? -0.606 4.893 -5.702 1.00 97.19 97 ASN A C 1
ATOM 781 O O . ASN A 1 97 ? 0.396 5.595 -5.574 1.00 97.19 97 ASN A O 1
ATOM 785 N N . LYS A 1 98 ? -1.666 4.978 -4.888 1.00 95.50 98 LYS A N 1
ATOM 786 C CA . LYS A 1 98 ? -1.788 5.928 -3.775 1.00 95.50 98 LYS A CA 1
ATOM 787 C C . LYS A 1 98 ? -2.354 5.263 -2.520 1.00 95.50 98 LYS A C 1
ATOM 789 O O . LYS A 1 98 ? -3.302 4.481 -2.584 1.00 95.50 98 LYS A O 1
ATOM 794 N N . VAL A 1 99 ? -1.788 5.608 -1.363 1.00 97.06 99 VAL A N 1
ATOM 795 C CA . VAL A 1 99 ? -2.258 5.171 -0.039 1.00 97.06 99 VAL A CA 1
ATOM 796 C C . VAL A 1 99 ? -2.176 6.348 0.933 1.00 97.06 99 VAL A C 1
ATOM 798 O O . VAL A 1 99 ? -1.174 7.060 0.970 1.00 97.06 99 VAL A O 1
ATOM 801 N N . VAL A 1 100 ? -3.238 6.563 1.704 1.00 96.38 100 VAL A N 1
ATOM 802 C CA . VAL A 1 100 ? -3.361 7.623 2.709 1.00 96.38 100 VAL A CA 1
ATOM 803 C C . VAL A 1 100 ? -3.209 7.065 4.127 1.00 96.38 100 VAL A C 1
ATOM 805 O O . VAL A 1 100 ? -3.200 5.854 4.342 1.00 96.38 100 VAL A O 1
ATOM 808 N N . ASN A 1 101 ? -3.092 7.955 5.116 1.00 96.38 101 ASN A N 1
ATOM 809 C CA . ASN A 1 101 ? -3.025 7.597 6.541 1.00 96.38 101 ASN A CA 1
ATOM 810 C C . ASN A 1 101 ? -1.834 6.700 6.923 1.00 96.38 101 ASN A C 1
ATOM 812 O O . ASN A 1 101 ? -1.933 5.868 7.830 1.00 96.38 101 ASN A O 1
ATOM 816 N N . LEU A 1 102 ? -0.690 6.913 6.270 1.00 96.81 102 LEU A N 1
ATOM 817 C CA . LEU A 1 102 ? 0.572 6.238 6.563 1.00 96.81 102 LEU A CA 1
ATOM 818 C C . LEU A 1 102 ? 1.558 7.149 7.308 1.00 96.81 102 LEU A C 1
ATOM 820 O O . LEU A 1 102 ? 1.530 8.373 7.176 1.00 96.81 102 LEU A O 1
ATOM 824 N N . GLN A 1 103 ? 2.444 6.528 8.078 1.00 96.69 103 GLN A N 1
ATOM 825 C CA . GLN A 1 103 ? 3.699 7.08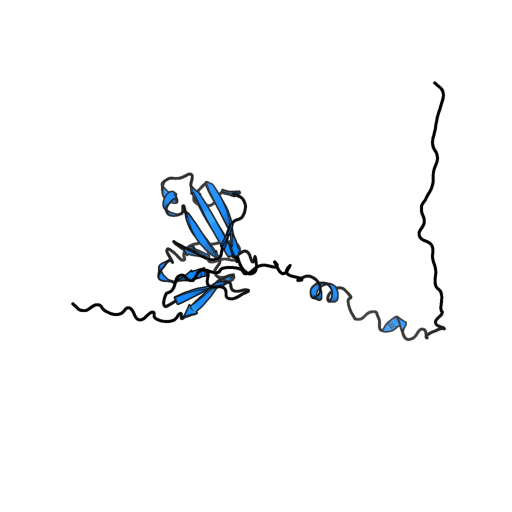9 8.568 1.00 96.69 103 GLN A CA 1
ATOM 826 C C . GLN A 1 103 ? 4.856 6.361 7.875 1.00 96.69 103 GLN A C 1
ATOM 828 O O . GLN A 1 103 ? 4.775 5.155 7.641 1.00 96.69 103 GLN A O 1
ATOM 833 N N . TYR A 1 104 ? 5.924 7.092 7.565 1.00 96.88 104 TYR A N 1
ATOM 834 C CA . TYR A 1 104 ? 7.097 6.576 6.861 1.00 96.88 104 TYR A CA 1
ATOM 835 C C . TYR A 1 104 ? 8.289 6.491 7.811 1.00 96.88 104 TYR A C 1
ATOM 837 O O . TYR A 1 104 ? 8.524 7.414 8.594 1.00 96.88 104 TYR A O 1
ATOM 845 N N . SER A 1 105 ? 9.039 5.394 7.738 1.00 97.12 105 SER A N 1
ATOM 846 C CA . SER A 1 105 ? 10.310 5.247 8.446 1.00 97.12 105 SER A CA 1
ATOM 847 C C . SER A 1 105 ? 11.457 5.956 7.720 1.00 97.12 105 SER A C 1
ATOM 849 O O . SER A 1 105 ? 11.296 6.523 6.638 1.00 97.12 105 SER A O 1
ATOM 851 N N . GLU A 1 106 ? 12.655 5.857 8.291 1.00 97.06 106 GLU A N 1
ATOM 852 C CA . GLU A 1 106 ? 13.897 6.159 7.582 1.00 97.06 106 GLU A CA 1
ATOM 853 C C . GLU A 1 106 ? 14.069 5.302 6.317 1.00 97.06 106 GLU A C 1
ATOM 855 O O . GLU A 1 106 ? 13.495 4.212 6.197 1.00 97.06 106 GLU A O 1
ATOM 860 N N . VAL A 1 107 ? 14.847 5.829 5.367 1.00 97.25 107 VAL A N 1
ATOM 861 C CA . VAL A 1 107 ? 15.174 5.145 4.111 1.00 97.25 107 VAL A CA 1
ATOM 862 C C . VAL A 1 107 ? 16.122 3.992 4.394 1.00 97.25 107 VAL A C 1
ATOM 864 O O . VAL A 1 107 ? 17.119 4.151 5.092 1.00 97.25 107 VAL A O 1
ATOM 867 N N . GLN A 1 108 ? 15.820 2.844 3.806 1.00 96.50 108 GLN A N 1
ATOM 868 C CA . GLN A 1 108 ? 16.611 1.629 3.883 1.00 96.50 108 GLN A CA 1
ATOM 869 C C . GLN A 1 108 ? 16.993 1.170 2.480 1.00 96.50 108 GLN A C 1
ATOM 871 O O . GLN A 1 108 ? 16.174 1.175 1.561 1.00 96.50 108 GLN A O 1
ATOM 876 N N . ASP A 1 109 ? 18.232 0.722 2.330 1.00 96.50 109 ASP A N 1
ATOM 877 C CA . ASP A 1 109 ? 18.699 0.054 1.122 1.00 96.50 109 ASP A CA 1
ATOM 878 C C . ASP A 1 109 ? 18.370 -1.442 1.202 1.00 96.50 109 ASP A C 1
ATOM 880 O O . ASP A 1 109 ? 18.691 -2.104 2.193 1.00 96.50 109 ASP A O 1
ATOM 884 N N . ARG A 1 110 ? 17.695 -1.983 0.182 1.00 95.25 110 ARG A N 1
ATOM 885 C CA . ARG A 1 110 ? 17.281 -3.390 0.147 1.00 95.25 110 ARG A CA 1
ATOM 886 C C . ARG A 1 110 ? 17.571 -4.007 -1.216 1.00 95.25 110 ARG A C 1
ATOM 888 O O . ARG A 1 110 ? 17.120 -3.522 -2.252 1.00 95.25 110 ARG A O 1
ATOM 895 N N . VAL A 1 111 ? 18.277 -5.134 -1.200 1.00 94.69 111 VAL A N 1
ATOM 896 C CA . VAL A 1 111 ? 18.486 -5.971 -2.386 1.00 94.69 111 VAL A CA 1
ATOM 897 C C . VAL A 1 111 ? 17.322 -6.952 -2.505 1.00 94.69 111 VAL A C 1
ATOM 899 O O . VAL A 1 111 ? 17.002 -7.674 -1.560 1.00 94.69 111 VAL A O 1
ATOM 902 N N . MET A 1 112 ? 16.666 -6.955 -3.662 1.00 92.00 112 MET A N 1
ATOM 903 C CA . MET A 1 112 ? 15.554 -7.841 -4.005 1.00 92.00 112 MET A CA 1
ATOM 904 C C . MET A 1 112 ? 15.895 -8.632 -5.274 1.00 92.00 112 MET A C 1
ATOM 906 O O . MET A 1 112 ? 16.881 -8.353 -5.949 1.00 92.00 112 MET A O 1
ATOM 910 N N . LEU A 1 113 ? 15.041 -9.589 -5.650 1.00 90.56 113 LEU A N 1
ATOM 911 C CA . LEU A 1 113 ? 15.219 -10.372 -6.882 1.00 90.56 113 LEU A CA 1
ATOM 912 C C . LEU A 1 113 ? 15.333 -9.498 -8.140 1.00 90.56 113 LEU A C 1
ATOM 914 O O . LEU A 1 113 ? 16.029 -9.858 -9.080 1.00 90.56 113 LEU A O 1
ATOM 918 N N . THR A 1 114 ? 14.645 -8.356 -8.157 1.00 91.62 114 THR A N 1
ATOM 919 C CA . THR A 1 114 ? 14.636 -7.432 -9.296 1.00 91.62 114 THR A CA 1
ATOM 920 C C . THR A 1 114 ? 15.744 -6.385 -9.246 1.00 91.62 114 THR A C 1
ATOM 922 O O . THR A 1 114 ? 15.680 -5.465 -10.049 1.00 91.62 114 THR A O 1
ATOM 925 N N . GLY A 1 115 ? 16.684 -6.473 -8.298 1.00 94.44 115 GLY A N 1
ATOM 926 C CA . GLY A 1 115 ? 17.795 -5.530 -8.165 1.00 94.44 115 GLY A CA 1
ATOM 927 C C . GLY A 1 115 ? 17.821 -4.746 -6.853 1.00 94.44 115 GLY A C 1
ATOM 928 O O . GLY A 1 115 ? 17.249 -5.185 -5.849 1.00 94.44 115 GLY A O 1
ATOM 929 N N . ARG A 1 116 ? 18.509 -3.599 -6.841 1.00 95.38 116 ARG A N 1
ATOM 930 C CA . ARG A 1 116 ? 18.737 -2.777 -5.633 1.00 95.38 116 ARG A CA 1
ATOM 931 C C . ARG A 1 116 ? 17.749 -1.609 -5.541 1.00 95.38 116 ARG A C 1
ATOM 933 O O . ARG A 1 116 ? 17.640 -0.806 -6.469 1.00 95.38 116 ARG A O 1
ATOM 940 N N . HIS A 1 117 ? 17.060 -1.506 -4.401 1.00 97.38 117 HIS A N 1
ATOM 941 C CA . HIS A 1 117 ? 15.978 -0.542 -4.159 1.00 97.38 117 HIS A CA 1
ATOM 942 C C . HIS A 1 117 ? 16.216 0.245 -2.870 1.00 97.38 117 HIS A C 1
ATOM 944 O O . HIS A 1 117 ? 16.572 -0.339 -1.846 1.00 97.38 117 HIS A O 1
ATOM 950 N N . MET A 1 118 ? 15.934 1.547 -2.895 1.00 97.50 118 MET A N 1
ATOM 951 C CA . MET A 1 118 ? 15.757 2.341 -1.679 1.00 97.50 118 MET A CA 1
ATOM 952 C C . MET A 1 118 ? 14.278 2.327 -1.299 1.00 97.50 118 MET A C 1
ATOM 954 O O . MET A 1 118 ? 13.416 2.676 -2.109 1.00 97.50 118 MET A O 1
ATOM 958 N N . VAL A 1 119 ? 13.976 1.906 -0.075 1.00 97.75 119 VAL A N 1
ATOM 959 C CA . VAL A 1 119 ? 12.606 1.724 0.417 1.00 97.75 119 VAL A CA 1
ATOM 960 C C . VAL A 1 119 ? 12.416 2.379 1.779 1.00 97.75 119 VAL A C 1
ATOM 962 O O . VAL A 1 119 ? 13.366 2.525 2.543 1.00 97.75 119 VAL A O 1
ATOM 965 N N . ARG A 1 120 ? 11.178 2.740 2.117 1.00 98.12 120 ARG A N 1
ATOM 966 C CA . ARG A 1 120 ? 10.790 3.129 3.483 1.00 98.12 120 ARG A CA 1
ATOM 967 C C . ARG A 1 120 ? 9.702 2.196 3.977 1.00 98.12 120 ARG A C 1
ATOM 969 O O . ARG A 1 120 ? 8.741 1.948 3.252 1.00 98.12 120 ARG A O 1
ATOM 976 N N . ASP A 1 121 ? 9.831 1.677 5.192 1.00 97.50 121 ASP A N 1
ATOM 977 C CA . ASP A 1 121 ? 8.734 0.937 5.806 1.00 97.50 121 ASP A CA 1
ATOM 978 C C . ASP A 1 121 ? 7.569 1.905 6.066 1.00 97.50 121 ASP A C 1
ATOM 980 O O . ASP A 1 121 ? 7.770 3.063 6.448 1.00 97.50 121 ASP A O 1
ATOM 984 N N . VAL A 1 122 ? 6.343 1.423 5.857 1.00 97.94 122 VAL A N 1
ATOM 985 C CA . VAL A 1 122 ? 5.123 2.192 6.117 1.00 97.94 122 VAL A CA 1
ATOM 986 C C . VAL A 1 122 ? 4.323 1.573 7.252 1.00 97.94 122 VAL A C 1
ATOM 988 O O . VAL A 1 122 ? 4.128 0.352 7.323 1.00 97.94 122 VAL A O 1
ATOM 991 N N . SER A 1 123 ? 3.840 2.426 8.147 1.00 97.94 123 SER A N 1
ATOM 992 C CA . SER A 1 123 ? 3.002 2.051 9.283 1.00 97.94 123 SER A CA 1
ATOM 993 C C . SER A 1 123 ? 1.712 2.865 9.313 1.00 97.94 123 SER A C 1
ATOM 995 O O . SER A 1 123 ? 1.613 3.947 8.739 1.00 97.94 123 SER A O 1
ATOM 997 N N . CYS A 1 124 ? 0.679 2.330 9.959 1.00 97.06 124 CYS A N 1
ATOM 998 C CA . CYS A 1 124 ? -0.599 3.018 10.096 1.00 97.06 124 CYS A CA 1
ATOM 999 C C . CYS A 1 124 ? -0.441 4.276 10.956 1.00 97.06 124 CYS A C 1
ATOM 1001 O O . CYS A 1 124 ? 0.022 4.197 12.094 1.00 97.06 124 CYS A O 1
ATOM 1003 N N . LYS A 1 125 ? -0.921 5.425 10.473 1.00 95.19 125 LYS A N 1
ATOM 1004 C CA . LYS A 1 125 ? -0.856 6.693 11.212 1.00 95.19 125 LYS A CA 1
ATOM 1005 C C . LYS A 1 125 ? -1.608 6.666 12.546 1.00 95.19 125 LYS A C 1
ATOM 1007 O O . LYS A 1 125 ? -1.226 7.402 13.452 1.00 95.19 125 LYS A O 1
ATOM 1012 N N . ASN A 1 126 ? -2.642 5.830 12.660 1.00 93.25 126 ASN A N 1
ATOM 1013 C CA . ASN A 1 126 ? -3.497 5.730 13.842 1.00 93.25 126 ASN A CA 1
ATOM 1014 C C . ASN A 1 126 ? -2.933 4.772 14.908 1.00 93.25 126 ASN A C 1
ATOM 1016 O O . ASN A 1 126 ? -2.745 5.163 16.055 1.00 93.25 126 ASN A O 1
ATOM 1020 N N . CYS A 1 127 ? -2.621 3.524 14.537 1.00 93.44 127 CYS A N 1
ATOM 1021 C CA . CYS A 1 127 ? -2.184 2.495 15.494 1.00 93.44 127 CYS A CA 1
ATOM 1022 C C . CYS A 1 127 ? -0.685 2.155 15.450 1.00 93.44 127 CYS A C 1
ATOM 1024 O O . CYS A 1 127 ? -0.234 1.310 16.219 1.00 93.44 127 CYS A O 1
ATOM 1026 N N . ASN A 1 128 ? 0.083 2.774 14.548 1.00 94.69 128 ASN A N 1
ATOM 1027 C CA . ASN A 1 128 ? 1.514 2.531 14.316 1.00 94.69 128 ASN A CA 1
ATOM 1028 C C . ASN A 1 128 ? 1.876 1.076 13.954 1.00 94.69 128 ASN A C 1
ATOM 1030 O O . ASN A 1 128 ? 3.047 0.704 13.973 1.00 94.69 128 ASN A O 1
ATOM 1034 N N . SER A 1 129 ? 0.895 0.242 13.594 1.00 95.69 129 SER A N 1
ATOM 1035 C CA . SER A 1 129 ? 1.148 -1.105 13.077 1.00 95.69 129 SER A CA 1
ATOM 1036 C C . SER A 1 129 ? 1.863 -1.019 11.727 1.00 95.69 129 SER A C 1
ATOM 1038 O O . SER A 1 129 ? 1.451 -0.232 10.875 1.00 95.69 129 SER A O 1
ATOM 1040 N N . LYS A 1 130 ? 2.930 -1.801 11.525 1.00 96.81 130 LYS A N 1
ATOM 1041 C CA . LYS A 1 130 ? 3.613 -1.913 10.227 1.00 96.81 130 LYS A CA 1
ATOM 1042 C C . LYS A 1 130 ? 2.662 -2.550 9.216 1.00 96.81 130 LYS A C 1
ATOM 1044 O O . LYS A 1 130 ? 2.029 -3.547 9.535 1.00 96.81 130 LYS A O 1
ATOM 1049 N N . LEU A 1 131 ? 2.571 -1.980 8.017 1.00 97.81 131 LEU A N 1
ATOM 1050 C CA . LEU A 1 131 ? 1.660 -2.444 6.964 1.00 97.81 131 LEU A CA 1
ATOM 1051 C C . LEU A 1 131 ? 2.393 -2.904 5.698 1.00 97.81 131 LEU A C 1
ATOM 1053 O O . LEU A 1 131 ? 1.872 -3.743 4.964 1.00 97.81 131 LEU A O 1
ATOM 1057 N N . GLY A 1 132 ? 3.589 -2.372 5.444 1.00 97.62 132 GLY A N 1
ATOM 1058 C CA . GLY A 1 132 ? 4.401 -2.731 4.283 1.00 97.62 132 GLY A CA 1
ATOM 1059 C C . GLY A 1 132 ? 5.544 -1.745 4.058 1.00 97.62 132 GLY A C 1
ATOM 1060 O O . GLY A 1 132 ? 6.184 -1.333 5.028 1.00 97.62 132 GLY A O 1
ATOM 1061 N N . TRP A 1 133 ? 5.803 -1.363 2.804 1.00 97.88 133 TRP A N 1
ATOM 1062 C CA . TRP A 1 133 ? 6.853 -0.400 2.436 1.00 97.88 133 TRP A CA 1
ATOM 1063 C C . TRP A 1 133 ? 6.518 0.380 1.155 1.00 97.88 133 TRP A C 1
ATOM 1065 O O . TRP A 1 133 ? 5.711 -0.064 0.343 1.00 97.88 133 TRP A O 1
ATOM 1075 N N . ILE A 1 134 ? 7.161 1.527 0.953 1.00 97.88 134 ILE A N 1
ATOM 1076 C CA . ILE A 1 134 ? 7.136 2.318 -0.286 1.00 97.88 134 ILE A CA 1
ATOM 1077 C C . ILE A 1 134 ? 8.492 2.219 -0.988 1.00 97.88 134 ILE A C 1
ATOM 1079 O O . ILE A 1 134 ? 9.531 2.147 -0.327 1.00 97.88 134 ILE A O 1
ATOM 1083 N N . TYR A 1 135 ? 8.485 2.200 -2.319 1.00 97.62 135 TYR A N 1
ATOM 1084 C CA . TYR A 1 135 ? 9.698 2.333 -3.125 1.00 97.62 135 TYR A CA 1
ATOM 1085 C C . TYR A 1 135 ? 10.004 3.812 -3.361 1.00 97.62 135 TYR A C 1
ATOM 1087 O O . TYR A 1 135 ? 9.189 4.530 -3.932 1.00 97.62 135 TYR A O 1
ATOM 1095 N N . GLU A 1 136 ? 11.186 4.255 -2.953 1.00 97.06 136 GLU A N 1
ATOM 1096 C CA . GLU A 1 136 ? 11.654 5.627 -3.170 1.00 97.06 136 GLU A CA 1
ATOM 1097 C C . GLU A 1 136 ? 12.451 5.748 -4.459 1.00 97.06 136 GLU A C 1
ATOM 1099 O O . GLU A 1 136 ? 12.251 6.676 -5.235 1.00 97.06 136 GLU A O 1
ATOM 1104 N N . PHE A 1 137 ? 13.342 4.786 -4.685 1.00 97.00 137 PHE A N 1
ATOM 1105 C CA . PHE A 1 137 ? 14.231 4.783 -5.833 1.00 97.00 137 PHE A CA 1
ATOM 1106 C C . PHE A 1 137 ? 14.571 3.352 -6.239 1.00 97.00 137 PHE A C 1
ATOM 1108 O O . PHE A 1 137 ? 14.838 2.503 -5.378 1.00 97.00 137 PHE A O 1
ATOM 1115 N N . ALA A 1 138 ? 14.588 3.098 -7.545 1.00 96.88 138 ALA A N 1
ATOM 1116 C CA . ALA A 1 138 ? 15.046 1.851 -8.134 1.00 96.88 138 ALA A CA 1
ATOM 1117 C C . ALA A 1 138 ? 16.309 2.099 -8.965 1.00 96.88 138 ALA A C 1
ATOM 1119 O O . ALA A 1 138 ? 16.363 3.018 -9.776 1.00 96.88 138 ALA A O 1
ATOM 1120 N N . THR A 1 139 ? 17.321 1.248 -8.789 1.00 95.19 139 THR A N 1
ATOM 1121 C CA . THR A 1 139 ? 18.586 1.400 -9.528 1.00 95.19 139 THR A CA 1
ATOM 1122 C C . THR A 1 139 ? 18.420 1.055 -11.008 1.00 95.19 139 THR A C 1
ATOM 1124 O O . THR A 1 139 ? 19.018 1.700 -11.865 1.00 95.19 139 THR A O 1
ATOM 1127 N N . GLU A 1 140 ? 17.616 0.038 -11.330 1.00 94.88 140 GLU A N 1
ATOM 1128 C CA . GLU A 1 140 ? 17.379 -0.368 -12.713 1.00 94.88 140 GLU A CA 1
ATOM 1129 C C . GLU A 1 140 ? 16.194 0.388 -13.336 1.00 94.88 140 GLU A C 1
ATOM 1131 O O . GLU A 1 140 ? 15.080 0.356 -12.804 1.00 94.88 140 GLU A O 1
ATOM 1136 N N . ASP A 1 141 ? 16.381 0.951 -14.536 1.00 94.94 141 ASP A N 1
ATOM 1137 C CA . ASP A 1 141 ? 15.329 1.688 -15.260 1.00 94.94 141 ASP A CA 1
ATOM 1138 C C . ASP A 1 141 ? 14.053 0.864 -15.481 1.00 94.94 141 ASP A C 1
ATOM 1140 O O . ASP A 1 141 ? 12.937 1.374 -15.368 1.00 94.94 141 ASP A O 1
ATOM 1144 N N . SER A 1 142 ? 14.204 -0.445 -15.715 1.00 95.50 142 SER A N 1
ATOM 1145 C CA . SER A 1 142 ? 13.077 -1.376 -15.879 1.00 95.50 142 SER A CA 1
ATOM 1146 C C . SER A 1 142 ? 12.164 -1.467 -14.650 1.00 95.50 142 SER A C 1
ATOM 1148 O O . SER A 1 142 ? 11.022 -1.914 -14.761 1.00 95.50 142 SER A O 1
ATOM 1150 N N . GLN A 1 143 ? 12.650 -1.058 -13.475 1.00 96.12 143 GLN A N 1
ATOM 1151 C CA . GLN A 1 143 ? 11.935 -1.142 -12.204 1.00 96.12 143 GLN A CA 1
ATOM 1152 C C . GLN A 1 143 ? 11.379 0.204 -11.730 1.00 96.12 143 GLN A C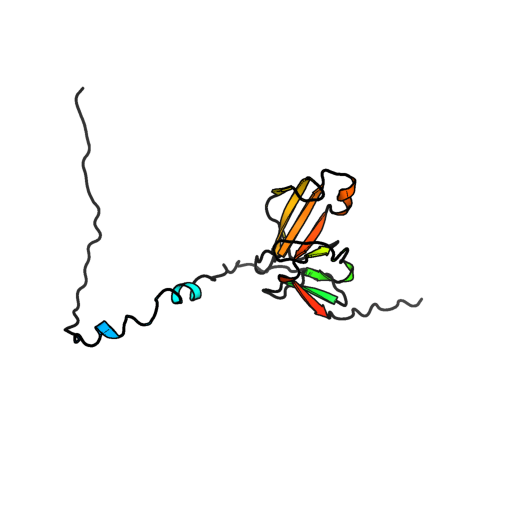 1
ATOM 1154 O O . GLN A 1 143 ? 10.640 0.231 -10.744 1.00 96.12 143 GLN A O 1
ATOM 1159 N N . ARG A 1 144 ? 11.651 1.305 -12.445 1.00 95.50 144 ARG A N 1
ATOM 1160 C CA . ARG A 1 144 ? 11.228 2.661 -12.052 1.00 95.50 144 ARG A CA 1
ATOM 1161 C C . ARG A 1 144 ? 9.719 2.846 -11.952 1.00 95.50 144 ARG A C 1
ATOM 1163 O O . ARG A 1 144 ? 9.251 3.697 -11.211 1.00 95.50 144 ARG A O 1
ATOM 1170 N N . TYR A 1 145 ? 8.929 1.992 -12.604 1.00 95.50 145 TYR A N 1
ATOM 1171 C CA . TYR A 1 145 ? 7.468 1.992 -12.451 1.00 95.50 145 TYR A CA 1
ATOM 1172 C C . TYR A 1 145 ? 6.997 1.741 -11.001 1.00 95.50 145 TYR A C 1
ATOM 1174 O O . TYR A 1 145 ? 5.838 2.017 -10.676 1.00 95.50 145 TYR A O 1
ATOM 1182 N N . LYS A 1 146 ? 7.870 1.192 -10.142 1.00 95.88 146 LYS A N 1
ATOM 1183 C CA . LYS A 1 146 ? 7.620 0.974 -8.713 1.00 95.88 146 LYS A CA 1
ATOM 1184 C C . LYS A 1 146 ? 7.863 2.226 -7.874 1.00 95.88 146 LYS A C 1
ATOM 1186 O O . LYS A 1 146 ? 7.330 2.284 -6.775 1.00 95.88 146 LYS A O 1
ATOM 1191 N N . GLU A 1 147 ? 8.629 3.203 -8.354 1.00 97.19 147 GLU A N 1
ATOM 1192 C CA . GLU A 1 147 ? 8.949 4.421 -7.600 1.00 97.19 147 GLU A CA 1
ATOM 1193 C C . GLU A 1 147 ? 7.668 5.177 -7.213 1.00 97.19 147 GLU A C 1
ATOM 1195 O O . GLU A 1 147 ? 6.731 5.311 -8.003 1.00 97.19 147 GLU A O 1
ATOM 1200 N N . GLY A 1 148 ? 7.593 5.605 -5.952 1.00 96.94 148 GLY A N 1
ATOM 1201 C CA . GLY A 1 148 ? 6.415 6.236 -5.357 1.00 96.94 148 GLY A CA 1
ATOM 1202 C C . GLY A 1 148 ? 5.235 5.290 -5.100 1.00 96.94 148 GLY A C 1
ATOM 1203 O O . GLY A 1 148 ? 4.186 5.743 -4.646 1.00 96.94 148 GLY A O 1
ATOM 1204 N N . ARG A 1 149 ? 5.364 3.986 -5.384 1.00 97.81 149 ARG A N 1
ATOM 1205 C CA . ARG A 1 149 ? 4.298 2.994 -5.172 1.00 97.81 149 ARG A CA 1
ATOM 1206 C C . ARG A 1 149 ? 4.435 2.317 -3.822 1.00 97.81 149 ARG A C 1
ATOM 1208 O O . ARG A 1 149 ? 5.539 2.016 -3.363 1.00 97.81 149 ARG A O 1
ATOM 1215 N N . VAL A 1 150 ? 3.292 2.020 -3.213 1.00 98.25 150 VAL A N 1
ATOM 1216 C CA . VAL A 1 150 ? 3.223 1.438 -1.871 1.00 98.25 150 VAL A CA 1
ATOM 1217 C C . VAL A 1 150 ? 2.852 -0.033 -1.962 1.00 98.25 150 VAL A C 1
ATOM 1219 O O . VAL A 1 150 ? 1.869 -0.401 -2.603 1.00 98.25 150 VAL A O 1
ATOM 1222 N N . ILE A 1 151 ? 3.625 -0.874 -1.286 1.00 97.94 151 ILE A N 1
ATOM 1223 C CA . ILE A 1 151 ? 3.283 -2.262 -1.016 1.00 97.94 151 ILE A CA 1
ATOM 1224 C C . ILE A 1 151 ? 2.583 -2.346 0.335 1.00 97.94 151 ILE A C 1
ATOM 1226 O O . ILE A 1 151 ? 3.143 -1.923 1.345 1.00 97.94 151 ILE A O 1
ATOM 1230 N N . LEU A 1 152 ? 1.396 -2.950 0.359 1.00 98.00 152 LEU A N 1
ATOM 1231 C CA . LEU A 1 152 ? 0.713 -3.355 1.588 1.00 98.00 152 LEU A CA 1
ATOM 1232 C C . LEU A 1 152 ? 0.586 -4.876 1.630 1.00 98.00 152 LEU A C 1
ATOM 1234 O O . LEU A 1 152 ? 0.192 -5.515 0.650 1.00 98.00 152 LEU A O 1
ATOM 1238 N N . GLU A 1 153 ? 0.917 -5.472 2.769 1.00 97.94 153 GLU A N 1
ATOM 1239 C CA . GLU A 1 153 ? 0.829 -6.917 2.940 1.00 97.94 153 GLU A CA 1
ATOM 1240 C C . GLU A 1 153 ? -0.618 -7.351 3.189 1.00 97.94 153 GLU A C 1
ATOM 1242 O O . GLU A 1 153 ? -1.311 -6.800 4.046 1.00 97.94 153 GLU A O 1
ATOM 1247 N N . ARG A 1 154 ? -1.076 -8.388 2.473 1.00 96.62 154 ARG A N 1
ATOM 1248 C CA . ARG A 1 154 ? -2.476 -8.839 2.519 1.00 96.62 154 ARG A CA 1
ATOM 1249 C C . ARG A 1 154 ? -2.913 -9.267 3.921 1.00 96.62 154 ARG A C 1
ATOM 1251 O O . ARG A 1 154 ? -4.081 -9.134 4.250 1.00 96.62 154 ARG A O 1
ATOM 1258 N N . ALA A 1 155 ? -2.001 -9.797 4.735 1.00 96.56 155 ALA A N 1
ATOM 1259 C CA . ALA A 1 155 ? -2.318 -10.225 6.097 1.00 96.56 155 ALA A CA 1
ATOM 1260 C C . ALA A 1 155 ? -2.594 -9.051 7.058 1.00 96.56 155 ALA A C 1
ATOM 1262 O O . ALA A 1 155 ? -3.153 -9.263 8.131 1.00 96.56 155 ALA A O 1
ATOM 1263 N N . LEU A 1 156 ? -2.196 -7.828 6.688 1.00 96.94 156 LEU A N 1
ATOM 1264 C CA . LEU A 1 156 ? -2.220 -6.640 7.548 1.00 96.94 156 LEU A CA 1
ATOM 1265 C C . LEU A 1 156 ? -3.288 -5.621 7.121 1.00 96.94 156 LEU A C 1
ATOM 1267 O O . LEU A 1 156 ? -3.474 -4.596 7.782 1.00 96.94 156 LEU A O 1
ATOM 1271 N N . VAL A 1 157 ? -4.018 -5.916 6.042 1.00 97.00 157 VAL A N 1
ATOM 1272 C CA . VAL A 1 157 ? -5.108 -5.090 5.517 1.00 97.00 157 VAL A CA 1
ATOM 1273 C C . VAL A 1 157 ? -6.386 -5.905 5.343 1.00 97.00 157 VAL A C 1
ATOM 1275 O O . VAL A 1 157 ? -6.342 -7.109 5.089 1.00 97.00 157 VAL A O 1
ATOM 1278 N N . ARG A 1 158 ? -7.537 -5.247 5.471 1.00 96.44 158 ARG A N 1
ATOM 1279 C CA . ARG A 1 158 ? -8.866 -5.812 5.206 1.00 96.44 158 ARG A CA 1
ATOM 1280 C C . ARG A 1 158 ? -9.483 -5.111 4.006 1.00 96.44 158 ARG A C 1
ATOM 1282 O O . ARG A 1 158 ? -9.324 -3.906 3.861 1.00 96.44 158 ARG A O 1
ATOM 1289 N N . GLU A 1 159 ? -10.164 -5.867 3.155 1.00 94.94 159 GLU A N 1
ATOM 1290 C CA . GLU A 1 159 ? -10.975 -5.323 2.062 1.00 94.94 159 GLU A CA 1
ATOM 1291 C C . GLU A 1 159 ? -12.429 -5.240 2.543 1.00 94.94 159 GLU A C 1
ATOM 1293 O O . GLU A 1 159 ? -12.944 -6.208 3.106 1.00 94.94 159 GLU A O 1
ATOM 1298 N N . SER A 1 160 ? -13.073 -4.090 2.358 1.00 92.25 160 SER A N 1
ATOM 1299 C CA . SER A 1 160 ? -14.474 -3.852 2.715 1.00 92.25 160 SER A CA 1
ATOM 1300 C C . SER A 1 160 ? -15.201 -3.112 1.597 1.00 92.25 160 SER A C 1
ATOM 1302 O O . SER A 1 160 ? -14.592 -2.363 0.829 1.00 92.25 160 SER A O 1
ATOM 1304 N N . GLU A 1 161 ? -16.515 -3.293 1.517 1.00 87.38 161 GLU A N 1
ATOM 1305 C CA . GLU A 1 161 ? -17.357 -2.491 0.630 1.00 87.38 161 GLU A CA 1
ATOM 1306 C C . GLU A 1 161 ? -17.478 -1.069 1.199 1.00 87.38 161 GLU A C 1
ATOM 1308 O O . GLU A 1 161 ? -17.670 -0.876 2.401 1.00 87.38 161 GLU A O 1
ATOM 1313 N N . GLY A 1 162 ? -17.242 -0.078 0.344 1.00 75.56 162 GLY A N 1
ATOM 1314 C CA . GLY A 1 162 ? -17.447 1.338 0.628 1.00 75.56 162 GLY A CA 1
ATOM 1315 C C . GLY A 1 162 ? -18.826 1.794 0.155 1.00 75.56 162 GLY A C 1
ATOM 1316 O O . GLY A 1 162 ? -19.585 1.020 -0.424 1.00 75.56 162 GLY A O 1
ATOM 1317 N N . PHE A 1 163 ? -19.145 3.064 0.383 1.00 70.56 163 PHE A N 1
ATOM 1318 C CA . PHE A 1 163 ? -20.390 3.657 -0.101 1.00 70.56 163 PHE A CA 1
ATOM 1319 C C . PHE A 1 163 ? -20.207 4.178 -1.531 1.00 70.56 163 PHE A C 1
ATOM 1321 O O . PHE A 1 163 ? -19.175 4.769 -1.853 1.00 70.56 163 PHE A O 1
ATOM 1328 N N . GLU A 1 164 ? -21.199 3.952 -2.392 1.00 64.50 164 GLU A N 1
ATOM 1329 C CA . GLU A 1 164 ? -21.250 4.573 -3.716 1.00 64.50 164 GLU A CA 1
ATOM 1330 C C . GLU A 1 164 ? -21.455 6.080 -3.556 1.00 64.50 164 GLU A C 1
ATOM 1332 O O . GLU A 1 164 ? -22.460 6.536 -3.011 1.00 64.50 164 GLU A O 1
ATOM 1337 N N . GLU A 1 165 ? -20.485 6.867 -4.015 1.00 63.31 165 GLU A N 1
ATOM 1338 C CA . GLU A 1 165 ? -20.655 8.309 -4.128 1.00 63.31 165 GLU A CA 1
ATOM 1339 C C . GLU A 1 165 ? -21.529 8.558 -5.362 1.00 63.31 165 GLU A C 1
ATOM 1341 O O . GLU A 1 165 ? -21.136 8.257 -6.492 1.00 63.31 165 GLU A O 1
ATOM 1346 N N . HIS A 1 166 ? -22.759 9.023 -5.143 1.00 59.06 166 HIS A N 1
ATOM 1347 C CA . HIS A 1 166 ? -23.681 9.342 -6.224 1.00 59.06 166 HIS A CA 1
ATOM 1348 C C . HIS A 1 166 ? -23.160 10.600 -6.925 1.00 59.06 166 HIS A C 1
ATOM 1350 O O . HIS A 1 166 ? -23.385 11.715 -6.458 1.00 59.06 166 HIS A O 1
ATOM 1356 N N . VAL A 1 167 ? -22.397 10.422 -8.005 1.00 63.09 167 VAL A N 1
ATOM 1357 C CA . VAL A 1 167 ? -21.970 11.533 -8.860 1.00 63.09 167 VAL A CA 1
ATOM 1358 C C . VAL A 1 167 ? -23.239 12.093 -9.504 1.00 63.09 167 VAL A C 1
ATOM 1360 O O . VAL A 1 167 ? -23.896 11.349 -10.240 1.00 63.09 167 VAL A O 1
ATOM 1363 N N . PRO A 1 168 ? -23.631 13.353 -9.243 1.00 57.81 168 PRO A N 1
ATOM 1364 C CA . PRO A 1 168 ? -24.709 13.968 -9.993 1.00 57.81 168 PRO A CA 1
ATOM 1365 C C . PRO A 1 168 ? -24.263 13.988 -11.452 1.00 57.81 168 PRO A C 1
ATOM 1367 O O . PRO A 1 168 ? -23.243 14.583 -11.795 1.00 57.81 168 PRO A O 1
ATOM 1370 N N . SER A 1 169 ? -24.980 13.267 -12.305 1.00 61.00 169 SER A N 1
ATOM 1371 C CA . SER A 1 169 ? -24.832 13.403 -13.743 1.00 61.00 169 SER A CA 1
ATOM 1372 C C . SER A 1 169 ? -25.309 14.804 -14.109 1.00 61.00 169 SER A C 1
ATOM 1374 O O . SER A 1 169 ? -26.518 15.027 -14.214 1.00 61.00 169 SER A O 1
ATOM 1376 N N . ASP A 1 170 ? -24.378 15.742 -14.271 1.00 56.84 170 ASP A N 1
ATOM 1377 C CA . ASP A 1 170 ? -24.650 17.006 -14.946 1.00 56.84 170 ASP A CA 1
ATOM 1378 C C . ASP A 1 170 ? -24.992 16.681 -16.408 1.00 56.84 170 ASP A C 1
ATOM 1380 O O . ASP A 1 170 ? -24.136 16.586 -17.285 1.00 56.84 170 ASP A O 1
ATOM 1384 N N . ASN A 1 171 ? -26.277 16.419 -16.645 1.00 59.25 171 ASN A N 1
ATOM 1385 C CA . ASN A 1 171 ? -26.900 16.487 -17.957 1.00 59.25 171 ASN A CA 1
ATOM 1386 C C . ASN A 1 171 ? -27.130 17.968 -18.260 1.00 59.25 171 ASN A C 1
ATOM 1388 O O . ASN A 1 171 ? -28.080 18.539 -17.721 1.00 59.25 171 ASN A O 1
ATOM 1392 N N . SER A 1 172 ? -26.304 18.573 -19.115 1.00 56.00 172 SER A N 1
ATOM 1393 C CA . SER A 1 172 ? -26.659 19.705 -19.994 1.00 56.00 172 SER A CA 1
ATOM 1394 C C . SER A 1 172 ? -25.567 19.941 -21.029 1.00 56.00 172 SER A C 1
ATOM 1396 O O . SER A 1 172 ? -24.413 20.182 -20.616 1.00 56.00 172 SER A O 1
#

Sequence (172 aa):
MKFNGLRRFFCVPETFDKVGFRAFSPMFQRFCDLLNQKTFLNIVFRASAIKMGRIFLDHIGGTRLFSCANCDTILTNRSELISTRFTGATGRAFLFNKVVNLQYSEVQDRVMLTGRHMVRDVSCKNCNSKLGWIYEFATEDSQRYKEGRVILERALVRESEGFEEHVPSDNS

Radius of gyration: 28.46 Å; chains: 1; bounding box: 82×48×82 Å